Protein AF-A0A7R8H944-F1 (afdb_monomer_lite)

Structure (mmCIF, N/CA/C/O backbone):
data_AF-A0A7R8H944-F1
#
_entry.id   AF-A0A7R8H944-F1
#
loop_
_atom_site.group_PDB
_atom_site.id
_atom_site.type_symbol
_atom_site.label_atom_id
_atom_site.label_alt_id
_atom_site.label_comp_id
_atom_site.label_asym_id
_atom_site.label_entity_id
_atom_site.label_seq_id
_atom_site.pdbx_PDB_ins_code
_atom_site.Cartn_x
_atom_site.Cartn_y
_atom_site.Cartn_z
_atom_site.occupancy
_atom_site.B_iso_or_equiv
_atom_site.auth_seq_id
_atom_site.auth_comp_id
_atom_site.auth_asym_id
_atom_site.auth_atom_id
_atom_site.pdbx_PDB_model_num
ATOM 1 N N . MET A 1 1 ? -19.594 -5.480 8.437 1.00 66.50 1 MET A N 1
ATOM 2 C CA . MET A 1 1 ? -18.249 -6.088 8.496 1.00 66.50 1 MET A CA 1
ATOM 3 C C . MET A 1 1 ? -17.520 -5.652 7.242 1.00 66.50 1 MET A C 1
ATOM 5 O O . MET A 1 1 ? -18.106 -5.776 6.174 1.00 66.50 1 MET A O 1
ATOM 9 N N . ASN A 1 2 ? -16.332 -5.065 7.369 1.00 81.94 2 ASN A N 1
ATOM 10 C CA . ASN A 1 2 ? -15.583 -4.518 6.236 1.00 81.94 2 ASN A CA 1
ATOM 11 C C . ASN A 1 2 ? -14.447 -5.473 5.892 1.00 81.94 2 ASN A C 1
ATOM 13 O O . ASN A 1 2 ? -13.651 -5.810 6.763 1.00 81.94 2 ASN A O 1
ATOM 17 N N . ALA A 1 3 ? -14.412 -5.949 4.652 1.00 86.19 3 ALA A N 1
ATOM 18 C CA . ALA A 1 3 ? -13.329 -6.798 4.185 1.00 86.19 3 ALA A CA 1
ATOM 19 C C . ALA A 1 3 ? -12.042 -5.984 4.002 1.00 86.19 3 ALA A C 1
ATOM 21 O O . ALA A 1 3 ? -12.110 -4.808 3.640 1.00 86.19 3 ALA A O 1
ATOM 22 N N . PHE A 1 4 ? -10.895 -6.622 4.218 1.00 91.00 4 PHE A N 1
ATOM 23 C CA . PHE A 1 4 ? -9.592 -6.066 3.871 1.00 91.00 4 PHE A CA 1
ATOM 24 C C . PHE A 1 4 ? -8.794 -7.046 3.008 1.00 91.00 4 PHE A C 1
ATOM 26 O O . PHE A 1 4 ? -8.943 -8.270 3.122 1.00 91.00 4 PHE A O 1
ATOM 33 N N . TYR A 1 5 ? -7.977 -6.494 2.115 1.00 92.69 5 TYR A N 1
ATOM 34 C CA . TYR A 1 5 ? -7.248 -7.248 1.099 1.00 92.69 5 TYR A CA 1
ATOM 35 C C . TYR A 1 5 ? -5.783 -6.822 1.062 1.00 92.69 5 TYR A C 1
ATOM 37 O O . TYR A 1 5 ? -5.480 -5.646 1.243 1.00 92.69 5 TYR A O 1
ATOM 45 N N . ILE A 1 6 ? -4.878 -7.758 0.779 1.00 93.19 6 ILE A N 1
ATOM 46 C CA . ILE A 1 6 ? -3.537 -7.401 0.299 1.00 93.19 6 ILE A CA 1
ATOM 47 C C . ILE A 1 6 ? -3.634 -7.182 -1.200 1.00 93.19 6 ILE A C 1
ATOM 49 O O . ILE A 1 6 ? -4.138 -8.046 -1.918 1.00 93.19 6 ILE A O 1
ATOM 53 N N . ILE A 1 7 ? -3.108 -6.063 -1.673 1.00 91.62 7 ILE A N 1
ATOM 54 C CA . ILE A 1 7 ? -2.902 -5.784 -3.088 1.00 91.62 7 ILE A CA 1
ATOM 55 C C . ILE A 1 7 ? -1.437 -6.022 -3.399 1.00 91.62 7 ILE A C 1
ATOM 57 O O . ILE A 1 7 ? -0.576 -5.483 -2.716 1.00 91.62 7 ILE A O 1
ATOM 61 N N . LEU A 1 8 ? -1.153 -6.854 -4.398 1.00 90.56 8 LEU A N 1
ATOM 62 C CA . LEU A 1 8 ? 0.201 -7.133 -4.859 1.00 90.56 8 LEU A CA 1
ATOM 63 C C . LEU A 1 8 ? 0.410 -6.516 -6.240 1.00 90.56 8 LEU A C 1
ATOM 65 O O . LEU A 1 8 ? -0.282 -6.856 -7.207 1.00 90.56 8 LEU A O 1
ATOM 69 N N . SER A 1 9 ? 1.420 -5.659 -6.328 1.00 87.62 9 SER A N 1
ATOM 70 C CA . SER A 1 9 ? 1.908 -5.055 -7.564 1.00 87.62 9 SER A CA 1
ATOM 71 C C . SER A 1 9 ? 3.325 -5.545 -7.839 1.00 87.62 9 SER A C 1
ATOM 73 O O . SER A 1 9 ? 4.151 -5.612 -6.936 1.00 87.62 9 SER A O 1
ATOM 75 N N . LEU A 1 10 ? 3.608 -5.920 -9.083 1.00 87.81 10 LEU A N 1
ATOM 76 C CA . LEU A 1 10 ? 4.901 -6.437 -9.514 1.00 87.81 10 LEU A CA 1
ATOM 77 C C . LEU A 1 10 ? 5.601 -5.388 -10.376 1.00 87.81 10 LEU A C 1
ATOM 79 O O . LEU A 1 10 ? 5.054 -4.967 -11.398 1.00 87.81 10 LEU A O 1
ATOM 83 N N . SER A 1 11 ? 6.813 -5.001 -9.992 1.00 84.31 11 SER A N 1
ATOM 84 C CA . SER A 1 11 ? 7.750 -4.310 -10.872 1.00 84.31 11 SER A CA 1
ATOM 85 C C . SER A 1 11 ? 8.839 -5.261 -11.344 1.00 84.31 11 SER A C 1
ATOM 87 O O . SER A 1 11 ? 9.126 -6.287 -10.726 1.00 84.31 11 SER A O 1
ATOM 89 N N . CYS A 1 12 ? 9.418 -4.936 -12.491 1.00 75.88 12 CYS A N 1
ATOM 90 C CA . CYS A 1 12 ? 10.507 -5.683 -13.089 1.00 75.88 12 CYS A CA 1
ATOM 91 C C . CYS A 1 12 ? 11.777 -4.839 -13.029 1.00 75.88 12 CYS A C 1
ATOM 93 O O . CYS A 1 12 ? 11.859 -3.833 -13.733 1.00 75.88 12 CYS A O 1
ATOM 95 N N . ILE A 1 13 ? 12.764 -5.247 -12.228 1.00 70.44 13 ILE A N 1
ATOM 96 C CA . ILE A 1 13 ? 14.101 -4.654 -12.294 1.00 70.44 13 ILE A CA 1
ATOM 97 C C . ILE A 1 13 ? 14.912 -5.453 -13.310 1.00 70.44 13 ILE A C 1
ATOM 99 O O . ILE A 1 13 ? 15.161 -6.651 -13.133 1.00 70.44 13 ILE A O 1
ATOM 103 N N . TYR A 1 14 ? 15.345 -4.793 -14.379 1.00 64.50 14 TYR A N 1
ATOM 104 C CA . TYR A 1 14 ? 16.259 -5.392 -15.345 1.00 64.50 14 TYR A CA 1
ATOM 105 C C . TYR A 1 14 ? 17.683 -5.350 -14.789 1.00 64.50 14 TYR A C 1
ATOM 107 O O . TYR A 1 14 ? 18.335 -4.312 -14.804 1.00 64.50 14 TYR A O 1
ATOM 115 N N . LEU A 1 15 ? 18.178 -6.493 -14.308 1.00 60.00 15 LEU A N 1
ATOM 116 C CA . LEU A 1 15 ? 19.579 -6.635 -13.888 1.00 60.00 15 LEU A CA 1
ATOM 117 C C . LEU A 1 15 ? 20.515 -6.845 -15.096 1.00 60.00 15 LEU A C 1
ATOM 119 O O . LEU A 1 15 ? 21.712 -6.586 -15.019 1.00 60.00 15 LEU A O 1
ATOM 123 N N . SER A 1 16 ? 19.974 -7.329 -16.220 1.00 65.81 16 SER A N 1
ATOM 124 C CA . SER A 1 16 ? 20.657 -7.509 -17.508 1.00 65.81 16 SER A CA 1
ATOM 125 C C . SER A 1 16 ? 19.629 -7.521 -18.652 1.00 65.81 16 SER A C 1
ATOM 127 O O . SER A 1 16 ? 18.429 -7.623 -18.400 1.00 65.81 16 SER A O 1
ATOM 129 N N . PHE A 1 17 ? 20.085 -7.483 -19.912 1.00 61.44 17 PHE A N 1
ATOM 130 C CA . PHE A 1 17 ? 19.247 -7.415 -21.125 1.00 61.44 17 PHE A CA 1
ATOM 131 C C . PHE A 1 17 ? 18.209 -8.551 -21.254 1.00 61.44 17 PHE A C 1
ATOM 133 O O . PHE A 1 17 ? 17.270 -8.430 -22.036 1.00 61.44 17 PHE A O 1
ATOM 140 N N . SER A 1 18 ? 18.368 -9.653 -20.510 1.00 65.06 18 SER A N 1
ATOM 141 C CA . SER A 1 18 ? 17.510 -10.846 -20.590 1.00 65.06 18 SER A CA 1
ATOM 142 C C . SER A 1 18 ? 16.964 -11.365 -19.255 1.00 65.06 18 SER A C 1
ATOM 144 O O . SER A 1 18 ? 16.210 -12.335 -19.261 1.00 65.06 18 SER A O 1
ATOM 146 N N . HIS A 1 19 ? 17.300 -10.744 -18.117 1.00 61.69 19 HIS A N 1
ATOM 147 C CA . HIS A 1 19 ? 16.873 -11.226 -16.798 1.00 61.69 19 HIS A CA 1
ATOM 148 C C . HIS A 1 19 ? 16.203 -10.110 -16.002 1.00 61.69 19 HIS A C 1
ATOM 150 O O . HIS A 1 19 ? 16.835 -9.136 -15.591 1.00 61.69 19 HIS A O 1
ATOM 156 N N . CYS A 1 20 ? 14.906 -10.297 -15.787 1.00 68.75 20 CYS A N 1
ATOM 157 C CA . CYS A 1 20 ? 14.085 -9.481 -14.916 1.00 68.75 20 CYS A CA 1
ATOM 158 C C . CYS A 1 20 ? 14.022 -10.122 -13.529 1.00 68.75 20 CYS A C 1
ATOM 160 O O . CYS A 1 20 ? 13.575 -11.265 -13.408 1.00 68.75 20 CYS A O 1
ATOM 162 N N . LEU A 1 21 ? 14.421 -9.389 -12.490 1.00 78.31 21 LEU A N 1
ATOM 163 C CA . LEU A 1 21 ? 14.093 -9.750 -11.117 1.00 78.31 21 LEU A CA 1
ATOM 164 C C . LEU A 1 21 ? 12.810 -9.014 -10.728 1.00 78.31 21 LEU A C 1
ATOM 166 O O . LEU A 1 21 ? 12.761 -7.784 -10.710 1.00 78.31 21 LEU A O 1
ATOM 170 N N . GLY A 1 22 ? 11.755 -9.782 -10.468 1.00 79.06 22 GLY A N 1
ATOM 171 C 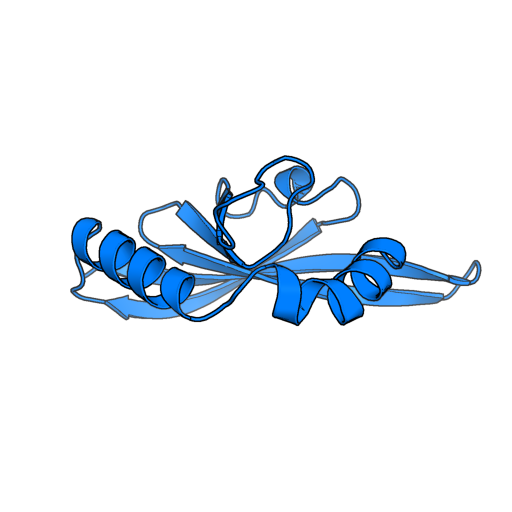CA . GLY A 1 22 ? 10.470 -9.238 -10.053 1.00 79.06 22 GLY A CA 1
ATOM 172 C C . GLY A 1 22 ? 10.507 -8.766 -8.602 1.00 79.06 22 GLY A C 1
ATOM 173 O O . GLY A 1 22 ? 10.879 -9.546 -7.725 1.00 79.06 22 GLY A O 1
ATOM 174 N N . VAL A 1 23 ? 10.081 -7.532 -8.344 1.00 82.75 23 VAL A N 1
ATOM 175 C CA . VAL A 1 23 ? 9.887 -7.005 -6.990 1.00 82.75 23 VAL A CA 1
ATOM 176 C C . VAL A 1 23 ? 8.412 -6.771 -6.729 1.00 82.75 23 VAL A C 1
ATOM 178 O O . VAL A 1 23 ? 7.706 -6.156 -7.525 1.00 82.75 23 VAL A O 1
ATOM 181 N N . TYR A 1 24 ? 7.955 -7.269 -5.587 1.00 87.00 24 TYR A N 1
ATOM 182 C CA . TYR A 1 24 ? 6.592 -7.075 -5.132 1.00 87.00 24 TYR A CA 1
ATOM 183 C C . TYR A 1 24 ? 6.494 -5.837 -4.251 1.00 87.00 24 TYR A C 1
ATOM 185 O O . TYR A 1 24 ? 7.172 -5.735 -3.233 1.00 87.00 24 TYR A O 1
ATOM 193 N N . HIS A 1 25 ? 5.604 -4.933 -4.634 1.00 87.62 25 HIS A N 1
ATOM 194 C CA . HIS A 1 25 ? 5.016 -3.952 -3.742 1.00 87.62 25 HIS A CA 1
ATOM 195 C C . HIS A 1 25 ? 3.696 -4.509 -3.207 1.00 87.62 25 HIS A C 1
ATOM 197 O O . HIS A 1 25 ? 2.937 -5.132 -3.956 1.00 87.62 25 HIS A O 1
ATOM 203 N N . SER A 1 26 ? 3.421 -4.281 -1.925 1.00 90.75 26 SER A N 1
ATOM 204 C CA . SER A 1 26 ? 2.165 -4.686 -1.302 1.00 90.75 26 SER A CA 1
ATOM 205 C C . SER A 1 26 ? 1.476 -3.520 -0.605 1.00 90.75 26 SER A C 1
ATOM 207 O O . SER A 1 26 ? 2.109 -2.855 0.215 1.00 90.75 26 SER A O 1
ATOM 209 N N . GLY A 1 27 ? 0.182 -3.348 -0.864 1.00 91.50 27 GLY A N 1
ATOM 210 C CA . GLY A 1 27 ? -0.696 -2.408 -0.167 1.00 91.50 27 GLY A CA 1
ATOM 211 C C . GLY A 1 27 ? -1.823 -3.120 0.585 1.00 91.50 27 GLY A C 1
ATOM 212 O O . GLY A 1 27 ? -2.161 -4.269 0.288 1.00 91.50 27 GLY A O 1
ATOM 213 N N . LEU A 1 28 ? -2.411 -2.447 1.574 1.00 92.88 28 LEU A N 1
ATOM 214 C CA . LEU A 1 28 ? -3.593 -2.905 2.304 1.00 92.88 28 LEU A CA 1
ATOM 215 C C . LEU A 1 28 ? -4.831 -2.159 1.799 1.00 92.88 28 LEU A C 1
ATOM 217 O O . LEU A 1 28 ? -4.989 -0.971 2.069 1.00 92.88 28 LEU A O 1
ATOM 221 N N . GLU A 1 29 ? -5.734 -2.855 1.114 1.00 93.75 29 GLU A N 1
ATOM 222 C CA . GLU A 1 29 ? -7.029 -2.306 0.716 1.00 93.75 29 GLU A CA 1
ATOM 223 C C . GLU A 1 29 ? -8.040 -2.450 1.855 1.00 93.75 29 GLU A C 1
ATOM 225 O O . GLU A 1 29 ? -8.363 -3.562 2.282 1.00 93.75 29 GLU A O 1
ATOM 230 N N . ILE A 1 30 ? -8.585 -1.326 2.315 1.00 92.50 30 ILE A N 1
ATOM 231 C CA . ILE A 1 30 ? -9.731 -1.274 3.222 1.00 92.50 30 ILE A CA 1
ATOM 232 C C . ILE A 1 30 ? -10.577 -0.041 2.897 1.00 92.50 30 ILE A C 1
ATOM 234 O O . ILE A 1 30 ? -10.054 1.022 2.575 1.00 92.50 30 ILE A O 1
ATOM 238 N N . TYR A 1 31 ? -11.905 -0.169 2.949 1.00 90.69 31 TYR A N 1
ATOM 239 C CA . TYR A 1 31 ? -12.831 0.919 2.591 1.00 90.69 31 TYR A CA 1
ATOM 240 C C . TYR A 1 31 ? -12.628 1.507 1.181 1.00 90.69 31 TYR A C 1
ATOM 242 O O . TYR A 1 31 ? -12.903 2.685 0.957 1.00 90.69 31 TYR A O 1
ATOM 250 N N . GLY A 1 32 ? -12.163 0.694 0.226 1.00 89.38 32 GLY A N 1
ATOM 251 C CA . GLY A 1 32 ? -11.914 1.143 -1.148 1.00 89.38 32 GLY A CA 1
ATOM 252 C C . GLY A 1 32 ? -10.716 2.088 -1.285 1.00 89.38 32 GLY A C 1
ATOM 253 O O . GLY A 1 32 ? -10.634 2.813 -2.271 1.00 89.38 32 GLY A O 1
ATOM 254 N N . ARG A 1 33 ? -9.806 2.098 -0.304 1.00 89.94 33 ARG A N 1
ATOM 255 C CA . ARG A 1 33 ? -8.497 2.755 -0.385 1.00 89.94 33 ARG A CA 1
ATOM 256 C C . ARG A 1 33 ? -7.403 1.745 -0.123 1.00 89.94 33 ARG A C 1
ATOM 258 O O . ARG A 1 33 ? -7.524 0.941 0.800 1.00 89.94 33 ARG A O 1
ATOM 265 N N . GLU A 1 34 ? -6.353 1.807 -0.924 1.00 91.50 34 GLU A N 1
ATOM 266 C CA . GLU A 1 34 ? -5.146 1.018 -0.730 1.00 91.50 34 GLU A CA 1
ATOM 267 C C . GLU A 1 34 ? -4.118 1.867 0.009 1.00 91.50 34 GLU A C 1
ATOM 269 O O . GLU A 1 34 ? -3.717 2.923 -0.472 1.00 91.50 34 GLU A O 1
ATOM 274 N N . TYR A 1 35 ? -3.723 1.412 1.195 1.00 89.06 35 TYR A N 1
ATOM 275 C CA . TYR A 1 35 ? -2.712 2.052 2.024 1.00 89.06 35 TYR A CA 1
ATOM 276 C C . TYR A 1 35 ? -1.384 1.330 1.858 1.00 89.06 35 TYR A C 1
ATOM 278 O O . TYR A 1 35 ? -1.302 0.115 2.053 1.00 89.06 35 TYR A O 1
ATOM 286 N N . ALA A 1 36 ? -0.336 2.085 1.566 1.00 86.38 36 ALA A N 1
ATOM 287 C CA . ALA A 1 36 ? 1.013 1.566 1.448 1.00 86.38 36 ALA A CA 1
ATOM 288 C C . ALA A 1 36 ? 1.981 2.385 2.302 1.00 86.38 36 ALA A C 1
ATOM 290 O O . ALA A 1 36 ? 1.752 3.559 2.597 1.00 86.38 36 ALA A O 1
ATOM 291 N N . TYR A 1 37 ? 3.059 1.733 2.723 1.00 80.69 37 TYR A N 1
ATOM 292 C CA . TYR A 1 37 ? 4.171 2.365 3.418 1.00 80.69 37 TYR A CA 1
ATOM 293 C C . TYR A 1 37 ? 5.330 2.533 2.437 1.00 80.69 37 TYR A C 1
ATOM 295 O O . TYR A 1 37 ? 5.707 1.570 1.766 1.00 80.69 37 TYR A O 1
ATOM 303 N N . GLY A 1 38 ? 5.899 3.732 2.346 1.00 71.69 38 GLY A N 1
ATOM 304 C CA . GLY A 1 38 ? 7.032 3.997 1.464 1.00 71.69 38 GLY A CA 1
ATOM 305 C C . GLY A 1 38 ? 7.287 5.482 1.228 1.00 71.69 38 GLY A C 1
ATOM 306 O O . GLY A 1 38 ? 6.455 6.334 1.533 1.00 71.69 38 GLY A O 1
ATOM 307 N N . GLY A 1 39 ? 8.456 5.793 0.669 1.00 60.34 39 GLY A N 1
ATOM 308 C CA . GLY A 1 39 ? 8.819 7.154 0.287 1.00 60.34 39 GLY A CA 1
ATOM 309 C C . GLY A 1 39 ? 8.322 7.503 -1.114 1.00 60.34 39 GLY A C 1
ATOM 310 O O . GLY A 1 39 ? 8.857 7.001 -2.097 1.00 60.34 39 GLY A O 1
ATOM 311 N N . HIS A 1 40 ? 7.347 8.406 -1.218 1.00 54.59 40 HIS A N 1
ATOM 312 C CA . HIS A 1 40 ? 7.077 9.122 -2.466 1.00 54.59 40 HIS A CA 1
ATOM 313 C C . HIS A 1 40 ? 7.900 10.417 -2.476 1.00 54.59 40 HIS A C 1
ATOM 315 O O . HIS A 1 40 ? 8.029 11.075 -1.442 1.00 54.59 40 HIS A O 1
ATOM 321 N N . THR A 1 41 ? 8.408 10.834 -3.638 1.00 51.84 41 THR A N 1
ATOM 322 C CA . THR A 1 41 ? 9.307 11.999 -3.826 1.00 51.84 41 THR A CA 1
ATOM 323 C C . THR A 1 41 ? 8.763 13.351 -3.325 1.00 51.84 41 THR A C 1
ATOM 325 O O . THR A 1 41 ? 9.484 14.345 -3.358 1.00 51.84 41 THR A O 1
ATOM 328 N N . PHE A 1 42 ? 7.520 13.411 -2.829 1.00 44.19 42 PHE A N 1
ATOM 329 C CA . PHE A 1 42 ? 6.815 14.646 -2.474 1.00 44.19 42 PHE A CA 1
ATOM 330 C C . PHE A 1 42 ? 6.262 14.732 -1.043 1.00 44.19 42 PHE A C 1
ATOM 332 O O . PHE A 1 42 ? 5.690 15.766 -0.706 1.00 44.19 42 PHE A O 1
ATOM 339 N N . SER A 1 43 ? 6.434 13.731 -0.171 1.00 43.81 43 SER A N 1
ATOM 340 C CA . SER A 1 43 ? 5.871 13.807 1.190 1.00 43.81 43 SER A CA 1
ATOM 341 C C . SER A 1 43 ? 6.956 13.748 2.261 1.00 43.81 43 SER A C 1
ATOM 343 O O . SER A 1 43 ? 7.355 12.688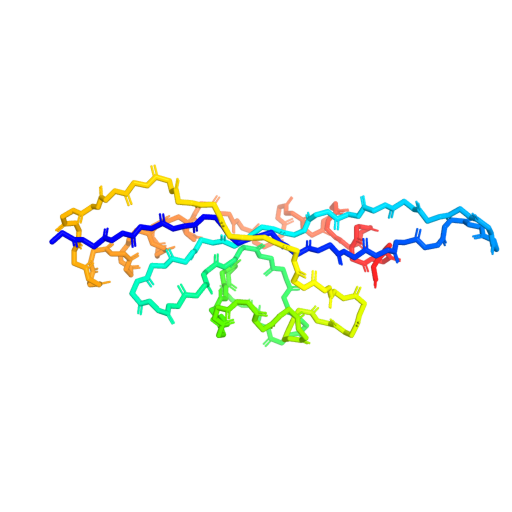 2.721 1.00 43.81 43 SER A O 1
ATOM 345 N N . LEU A 1 44 ? 7.424 14.926 2.675 1.00 44.56 44 LEU A N 1
ATOM 346 C CA . LEU A 1 44 ? 8.472 15.127 3.685 1.00 44.56 44 LEU A CA 1
ATOM 347 C C . LEU A 1 44 ? 8.072 14.704 5.117 1.00 44.56 44 LEU A C 1
ATOM 349 O O . LEU A 1 44 ? 8.883 14.848 6.030 1.00 44.56 44 LEU A O 1
ATOM 353 N N . PHE A 1 45 ? 6.837 14.232 5.346 1.00 46.03 45 PHE A N 1
ATOM 354 C CA . PHE A 1 45 ? 6.299 14.097 6.706 1.00 46.03 45 PHE A CA 1
ATOM 355 C C . PHE A 1 45 ? 5.460 12.843 6.991 1.00 46.03 45 PHE A C 1
ATOM 357 O O . PHE A 1 45 ? 5.463 12.407 8.140 1.00 46.03 45 PHE A O 1
ATOM 364 N N . TRP A 1 46 ? 4.799 12.212 6.014 1.00 53.41 46 TRP A N 1
ATOM 365 C CA . TRP A 1 46 ? 3.920 11.059 6.276 1.00 53.41 46 TRP A CA 1
ATOM 366 C C . TRP A 1 46 ? 4.445 9.794 5.589 1.00 53.41 46 TRP A C 1
ATOM 368 O O . TRP A 1 46 ? 4.506 9.741 4.367 1.00 53.41 46 TRP A O 1
ATOM 378 N N . ASN A 1 47 ? 4.856 8.794 6.379 1.00 63.22 47 ASN A N 1
ATOM 379 C CA . ASN A 1 47 ? 5.466 7.553 5.876 1.00 63.22 47 ASN A CA 1
ATOM 380 C C . ASN A 1 47 ? 4.471 6.599 5.174 1.00 63.22 47 ASN A C 1
ATOM 382 O O . ASN A 1 47 ? 4.864 5.560 4.644 1.00 63.22 47 ASN A O 1
ATOM 386 N N . PHE A 1 48 ? 3.179 6.916 5.225 1.00 73.94 48 PHE A N 1
ATOM 387 C CA . PHE A 1 48 ? 2.134 6.180 4.524 1.00 73.94 48 PHE A CA 1
ATOM 388 C C . PHE A 1 48 ? 1.615 7.025 3.365 1.00 73.94 48 PHE A C 1
ATOM 390 O O . PHE A 1 48 ? 1.723 8.246 3.371 1.00 73.94 48 PHE A O 1
ATOM 397 N N . PHE A 1 49 ? 1.007 6.399 2.378 1.00 78.38 49 PHE A N 1
ATOM 398 C CA . PHE A 1 49 ? 0.235 7.093 1.358 1.00 78.38 49 PHE A CA 1
ATOM 399 C C . PHE A 1 49 ? -0.953 6.216 0.965 1.00 78.38 49 PHE A C 1
ATOM 401 O O . PHE A 1 49 ? -0.927 5.000 1.182 1.00 78.38 49 PHE A O 1
ATOM 408 N N . ASP A 1 50 ? -2.013 6.838 0.452 1.00 86.00 50 ASP A N 1
ATOM 409 C CA . ASP A 1 50 ? -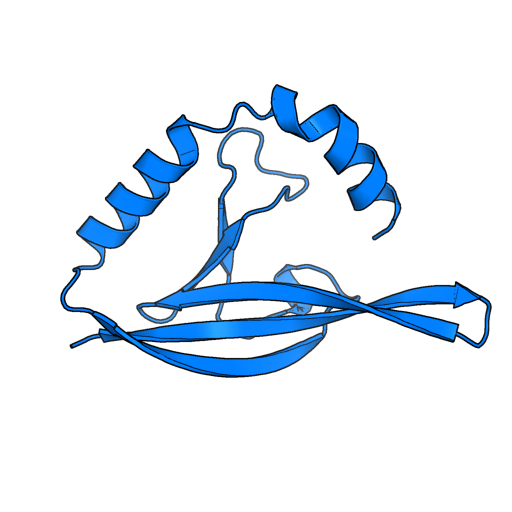3.156 6.129 -0.112 1.00 86.00 50 ASP A CA 1
ATOM 410 C C . ASP A 1 50 ? -3.245 6.345 -1.620 1.00 86.00 50 ASP A C 1
ATOM 412 O O . ASP A 1 50 ? -3.040 7.454 -2.110 1.00 86.00 50 ASP A O 1
ATOM 416 N N . ILE A 1 51 ? -3.555 5.267 -2.335 1.00 87.38 51 ILE A N 1
ATOM 417 C CA . ILE A 1 51 ? -3.816 5.262 -3.777 1.00 87.38 51 ILE A CA 1
ATOM 418 C C . ILE A 1 51 ? -5.170 4.616 -4.057 1.00 87.38 51 ILE A C 1
ATOM 420 O O . ILE A 1 51 ? -5.780 3.971 -3.188 1.00 87.38 51 ILE A O 1
ATOM 424 N N . GLN A 1 52 ? -5.655 4.778 -5.288 1.00 91.50 52 GLN A N 1
ATOM 425 C CA . GLN A 1 52 ? -6.779 3.972 -5.746 1.00 91.50 52 GLN A CA 1
ATOM 426 C C . GLN A 1 52 ? -6.381 2.487 -5.778 1.00 91.50 52 GLN A C 1
ATOM 428 O O . GLN A 1 52 ? -5.315 2.150 -6.300 1.00 91.50 52 GLN A O 1
ATOM 433 N N . PRO A 1 53 ? -7.215 1.576 -5.239 1.00 92.06 53 PRO A N 1
ATOM 434 C CA . PRO A 1 53 ? -6.876 0.163 -5.221 1.00 92.06 53 PRO A CA 1
ATOM 435 C C . PRO A 1 53 ? -6.591 -0.363 -6.621 1.00 92.06 53 PRO A C 1
ATOM 437 O O . PRO A 1 53 ? -7.389 -0.154 -7.536 1.00 92.06 53 PRO A O 1
ATOM 440 N N . ARG A 1 54 ? -5.494 -1.117 -6.768 1.00 91.69 54 ARG A N 1
ATOM 441 C CA . ARG A 1 54 ? -5.070 -1.743 -8.040 1.00 91.69 54 ARG A CA 1
ATOM 442 C C . ARG A 1 54 ? -4.582 -0.754 -9.107 1.00 91.69 54 ARG A C 1
ATOM 444 O O . ARG A 1 54 ? -4.193 -1.196 -10.190 1.00 91.69 54 ARG A O 1
ATOM 451 N N . GLU A 1 55 ? -4.508 0.543 -8.809 1.00 90.75 55 GLU A N 1
ATOM 452 C CA . GLU A 1 55 ? -3.916 1.557 -9.690 1.00 90.75 55 GLU A CA 1
ATOM 453 C C . GLU A 1 55 ? -2.398 1.633 -9.492 1.00 90.75 55 GLU A C 1
ATOM 455 O O . GLU A 1 55 ? -1.825 2.642 -9.092 1.00 90.75 55 GLU A O 1
ATOM 460 N N . ALA A 1 56 ? -1.711 0.536 -9.828 1.00 86.44 56 ALA A N 1
ATOM 461 C CA . ALA A 1 56 ? -0.263 0.397 -9.657 1.00 86.44 56 ALA A CA 1
ATOM 462 C C . ALA A 1 56 ? 0.561 1.486 -10.377 1.00 86.44 56 ALA A C 1
ATOM 464 O O . ALA A 1 56 ? 1.710 1.717 -10.022 1.00 86.44 56 ALA A O 1
ATOM 465 N N . ARG A 1 57 ? -0.021 2.181 -11.363 1.00 84.94 57 ARG A N 1
ATOM 466 C CA . ARG A 1 57 ? 0.622 3.302 -12.067 1.00 84.94 57 ARG A CA 1
ATOM 467 C C . ARG A 1 57 ? 0.894 4.495 -11.154 1.00 84.94 57 ARG A C 1
ATOM 469 O O . ARG A 1 57 ? 1.838 5.230 -11.420 1.00 84.94 57 ARG A O 1
ATOM 476 N N . GLU A 1 58 ? 0.112 4.667 -10.087 1.00 85.00 58 GLU A N 1
ATOM 477 C CA . GLU A 1 58 ? 0.354 5.701 -9.072 1.00 85.00 58 GLU A CA 1
ATOM 478 C C . GLU A 1 58 ? 1.641 5.431 -8.268 1.00 85.00 58 GLU A C 1
ATOM 480 O O . GLU A 1 58 ? 2.214 6.357 -7.704 1.00 85.00 58 GLU A O 1
ATOM 485 N N . LEU A 1 59 ? 2.145 4.188 -8.272 1.00 80.06 59 LEU A N 1
ATOM 486 C CA . LEU A 1 59 ? 3.444 3.812 -7.692 1.00 80.06 59 LEU A CA 1
ATOM 487 C C . LEU A 1 59 ? 4.620 4.040 -8.660 1.00 80.06 59 LEU A C 1
ATOM 489 O O . LEU A 1 59 ? 5.774 4.052 -8.237 1.00 80.06 59 LEU A O 1
ATOM 493 N N . GLY A 1 60 ? 4.339 4.173 -9.960 1.00 81.31 60 GLY A N 1
ATOM 494 C CA . GLY A 1 60 ? 5.323 4.297 -11.037 1.00 81.31 60 GLY A CA 1
ATOM 495 C C . GLY A 1 60 ? 4.973 3.444 -12.260 1.00 81.31 60 GLY A C 1
ATOM 496 O O . GLY A 1 60 ? 4.313 2.410 -12.158 1.00 81.31 60 GLY A O 1
ATOM 497 N N . GLU A 1 61 ? 5.442 3.850 -13.442 1.00 83.25 61 GLU A N 1
ATOM 498 C CA . GLU A 1 61 ? 5.133 3.172 -14.715 1.00 83.25 61 GLU A CA 1
ATOM 499 C C . GLU A 1 61 ? 5.655 1.726 -14.782 1.00 83.25 61 GLU A C 1
ATOM 501 O O . GLU A 1 61 ? 5.117 0.886 -15.508 1.00 83.25 61 GLU A O 1
ATOM 506 N N . GLN A 1 62 ? 6.694 1.423 -14.003 1.00 81.44 62 GLN A N 1
ATOM 507 C CA . GLN A 1 62 ? 7.295 0.099 -13.886 1.00 81.44 62 GLN A CA 1
ATOM 508 C C . GLN A 1 62 ? 6.434 -0.903 -13.106 1.00 81.44 62 GLN A C 1
ATOM 510 O O . GLN A 1 62 ? 6.689 -2.108 -13.195 1.00 81.44 62 GLN A O 1
ATOM 515 N N . PHE A 1 63 ? 5.431 -0.444 -12.353 1.00 86.56 63 PHE A N 1
ATOM 516 C CA . PHE A 1 63 ? 4.568 -1.308 -11.557 1.00 86.56 63 PHE A CA 1
ATOM 517 C C . PHE A 1 63 ? 3.331 -1.750 -12.333 1.00 86.56 63 PHE A C 1
ATOM 519 O O . PHE A 1 63 ? 2.677 -0.985 -13.044 1.00 86.56 63 PHE A O 1
ATOM 526 N N . LYS A 1 64 ? 2.974 -3.023 -12.162 1.00 89.56 64 LYS A N 1
ATOM 527 C CA . LYS A 1 64 ? 1.745 -3.603 -12.702 1.00 89.56 64 LYS A CA 1
ATOM 528 C C . LYS A 1 64 ? 0.999 -4.325 -11.598 1.00 89.56 64 LYS A C 1
ATOM 530 O O . LYS A 1 64 ? 1.589 -5.132 -10.881 1.00 89.56 64 LYS A O 1
ATOM 535 N N . PHE A 1 65 ? -0.302 -4.071 -11.499 1.00 92.81 65 PHE A N 1
ATOM 536 C CA . PHE A 1 65 ? -1.168 -4.857 -10.633 1.00 92.81 65 PHE A CA 1
ATOM 537 C C . PHE A 1 65 ? -1.074 -6.335 -11.021 1.00 92.81 65 PHE A C 1
ATOM 539 O O . PHE A 1 65 ? -1.135 -6.677 -12.206 1.00 92.81 65 PHE A O 1
ATOM 546 N N . LYS A 1 66 ? -0.931 -7.200 -10.018 1.00 92.56 66 LYS A N 1
ATOM 547 C CA . LYS A 1 66 ? -0.881 -8.645 -10.216 1.00 92.56 66 LYS A CA 1
ATOM 548 C C . LYS A 1 66 ? -2.100 -9.333 -9.622 1.00 92.56 66 LYS A C 1
ATOM 550 O O . LYS A 1 66 ? -2.776 -10.073 -10.329 1.00 92.56 66 LYS A O 1
ATOM 555 N N . GLU A 1 67 ? -2.357 -9.136 -8.333 1.00 94.50 67 GLU A N 1
ATOM 556 C CA . GLU A 1 67 ? -3.420 -9.856 -7.630 1.00 94.50 67 GLU A CA 1
ATOM 557 C C . GLU A 1 67 ? -3.895 -9.130 -6.367 1.00 94.50 67 GLU A C 1
ATOM 559 O O . GLU A 1 67 ? -3.177 -8.320 -5.783 1.00 94.50 67 GLU A O 1
ATOM 564 N N . SER A 1 68 ? -5.120 -9.451 -5.946 1.00 95.25 68 SER A N 1
ATOM 565 C CA . SER A 1 68 ? -5.705 -9.009 -4.679 1.00 95.25 68 SER A CA 1
ATOM 566 C C . SER A 1 68 ? -6.102 -10.234 -3.868 1.00 95.25 68 SER A C 1
ATOM 568 O O . SER A 1 68 ? -6.876 -11.067 -4.341 1.00 95.25 68 SER A O 1
ATOM 570 N N . LEU A 1 69 ? -5.601 -10.331 -2.643 1.00 94.31 69 LEU A N 1
ATOM 571 C CA . LEU A 1 69 ? -5.818 -11.462 -1.750 1.00 94.31 69 LEU A CA 1
ATOM 572 C C . LEU A 1 69 ? -6.733 -11.040 -0.605 1.00 94.31 69 LEU A C 1
ATOM 574 O O . LEU A 1 69 ? -6.399 -10.133 0.154 1.00 94.31 69 LEU A O 1
ATOM 578 N N . HIS A 1 70 ? -7.885 -11.698 -0.468 1.00 93.94 70 HIS A N 1
ATOM 579 C CA . HIS A 1 70 ? -8.779 -11.469 0.665 1.00 93.94 70 HIS A CA 1
ATOM 580 C C . HIS A 1 70 ? -8.135 -11.991 1.949 1.00 93.94 70 HIS A C 1
ATOM 582 O O . HIS A 1 70 ? -7.879 -13.188 2.066 1.00 93.94 70 HIS A O 1
ATOM 588 N N . LEU A 1 71 ? -7.890 -11.097 2.906 1.00 93.50 71 LEU A N 1
ATOM 589 C CA . LEU A 1 71 ? -7.318 -11.475 4.196 1.00 93.50 71 LEU A CA 1
ATOM 590 C C . LEU A 1 71 ? -8.382 -11.781 5.247 1.00 93.50 71 LEU A C 1
ATOM 592 O O . LEU A 1 71 ? -8.167 -12.633 6.106 1.00 93.50 71 LEU A O 1
ATOM 596 N N . GLY A 1 72 ? -9.517 -11.086 5.200 1.00 93.75 72 GLY A N 1
ATOM 597 C CA . GLY A 1 72 ? -10.594 -11.285 6.158 1.00 93.75 72 GLY A CA 1
ATOM 598 C C . GLY A 1 72 ? -11.494 -10.070 6.299 1.00 93.75 72 GLY A C 1
ATOM 599 O O . GLY A 1 72 ? -11.582 -9.223 5.408 1.00 93.75 72 GLY A O 1
ATOM 600 N N . VAL A 1 73 ? -12.172 -9.995 7.443 1.00 93.19 73 VAL A N 1
ATOM 601 C CA . VAL A 1 73 ? -13.098 -8.915 7.787 1.00 93.19 73 VAL A CA 1
ATOM 602 C C . VAL A 1 73 ? -12.733 -8.276 9.119 1.00 93.19 73 VAL A C 1
ATOM 604 O O . VAL A 1 73 ? -12.222 -8.935 10.019 1.00 93.19 73 VAL A O 1
ATOM 607 N N . THR A 1 74 ? -13.038 -6.992 9.246 1.00 90.75 74 THR A N 1
ATOM 608 C CA . THR A 1 74 ? -12.886 -6.223 10.478 1.00 90.75 74 THR A CA 1
ATOM 609 C C . THR A 1 74 ? -14.170 -5.463 10.822 1.00 90.75 74 THR A C 1
ATOM 611 O O . THR A 1 74 ? -15.012 -5.159 9.964 1.00 90.75 74 THR A O 1
ATOM 614 N N . ASP A 1 75 ? -14.337 -5.196 12.110 1.00 92.50 75 ASP A N 1
ATOM 615 C CA . ASP A 1 75 ? -15.349 -4.342 12.720 1.00 92.50 75 ASP A CA 1
ATOM 616 C C . ASP A 1 75 ? -14.844 -2.916 13.004 1.00 92.50 75 ASP A C 1
ATOM 618 O O . ASP A 1 75 ? -15.656 -2.056 13.357 1.00 92.50 75 ASP A O 1
ATOM 622 N N . PHE A 1 76 ? -13.554 -2.634 12.776 1.00 91.31 76 PHE A N 1
ATOM 623 C CA . PHE A 1 76 ? -13.005 -1.279 12.832 1.00 91.31 76 PHE A CA 1
ATOM 624 C C . PHE A 1 76 ? -13.747 -0.352 11.881 1.00 91.31 76 PHE A C 1
ATOM 626 O O . PHE A 1 76 ? -14.095 -0.750 10.769 1.00 91.31 76 PHE A O 1
ATOM 633 N N . ARG A 1 77 ? -13.976 0.889 12.324 1.00 91.44 77 ARG A N 1
ATOM 634 C CA . ARG A 1 77 ? -14.514 1.980 11.505 1.00 91.44 77 ARG A CA 1
ATOM 635 C C . ARG A 1 77 ? -13.383 2.678 10.759 1.00 91.44 77 ARG A C 1
ATOM 637 O O . ARG A 1 77 ? -12.229 2.618 11.172 1.00 91.44 77 ARG A O 1
ATOM 644 N N . SER A 1 78 ? -13.713 3.443 9.721 1.00 87.69 78 SER A N 1
ATOM 645 C CA . SER A 1 78 ? -12.727 4.267 9.002 1.00 87.69 78 SER A CA 1
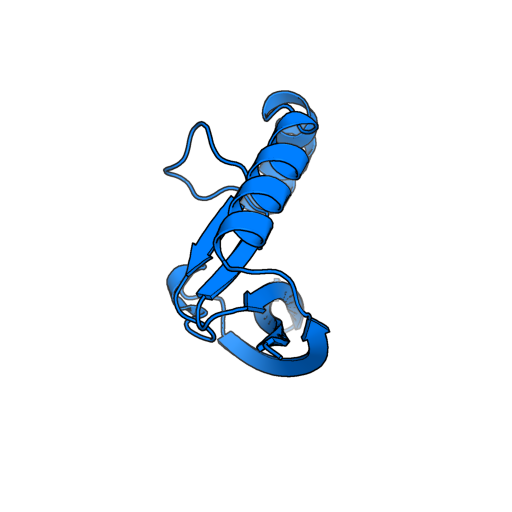ATOM 646 C C . SER A 1 78 ? -11.929 5.190 9.935 1.00 87.69 78 SER A C 1
ATOM 648 O O . SER A 1 78 ? -10.721 5.326 9.772 1.00 87.69 78 SER A O 1
ATOM 650 N N . SER A 1 79 ? -12.570 5.750 10.969 1.00 89.88 79 SER A N 1
ATOM 651 C CA . SER A 1 79 ? -11.906 6.561 11.998 1.00 89.88 79 SER A CA 1
ATOM 652 C C . SER A 1 79 ? -10.879 5.788 12.825 1.00 89.88 79 SER A C 1
ATOM 654 O O . SER A 1 79 ? -9.911 6.376 13.298 1.00 89.88 79 SER A O 1
ATOM 656 N N . ASP A 1 80 ? -11.102 4.492 13.037 1.00 92.25 80 ASP A N 1
ATOM 657 C CA . ASP A 1 80 ? -10.187 3.640 13.795 1.00 92.25 80 ASP A CA 1
ATOM 658 C C . ASP A 1 80 ? -8.964 3.307 12.939 1.00 92.25 80 ASP A C 1
ATOM 660 O O . ASP A 1 80 ? -7.842 3.389 13.427 1.00 92.25 80 ASP A O 1
ATOM 664 N N . ILE A 1 81 ? -9.165 3.064 11.637 1.00 88.75 81 ILE A N 1
ATOM 665 C CA . ILE A 1 81 ? -8.075 2.882 10.668 1.00 88.75 81 ILE A CA 1
ATOM 666 C C . ILE A 1 81 ? -7.170 4.115 10.617 1.00 88.75 81 ILE A C 1
ATOM 668 O O . ILE A 1 81 ? -5.953 3.976 10.698 1.00 88.75 81 ILE A O 1
ATOM 672 N N . SER A 1 82 ? -7.738 5.324 10.554 1.00 85.69 82 SER A N 1
ATOM 673 C CA . SER A 1 82 ? -6.944 6.561 10.567 1.00 85.69 82 SER A CA 1
ATOM 674 C C . SER A 1 82 ? -6.087 6.697 11.826 1.00 85.69 82 SER A C 1
ATOM 676 O O . SER A 1 82 ? -4.914 7.044 11.723 1.00 85.69 82 SER A O 1
ATOM 678 N N . LYS A 1 83 ? -6.639 6.371 13.003 1.00 88.69 83 LYS A N 1
ATOM 679 C CA . LYS A 1 83 ? -5.880 6.380 14.263 1.00 88.69 83 LYS A CA 1
ATOM 680 C C . LYS A 1 83 ? -4.769 5.336 14.257 1.00 88.69 83 LYS A C 1
ATOM 682 O O . LYS A 1 83 ? -3.660 5.638 14.671 1.00 88.69 83 LYS A O 1
ATOM 687 N N . ILE A 1 84 ? -5.044 4.127 13.766 1.00 87.75 84 ILE A N 1
ATOM 688 C CA . ILE A 1 84 ? -4.039 3.062 13.658 1.00 87.75 84 ILE A CA 1
ATOM 689 C C . ILE A 1 84 ? -2.885 3.507 12.747 1.00 87.75 84 ILE A C 1
ATOM 691 O O . ILE A 1 84 ? -1.728 3.360 13.128 1.00 87.75 84 ILE A O 1
ATOM 695 N N . LEU A 1 85 ? -3.179 4.098 11.583 1.00 81.81 85 LEU A N 1
ATOM 696 C CA . LEU A 1 85 ? -2.163 4.638 10.669 1.00 81.81 85 LEU A CA 1
ATOM 697 C C . LEU A 1 85 ? -1.334 5.755 11.320 1.00 81.81 85 LEU A C 1
ATOM 699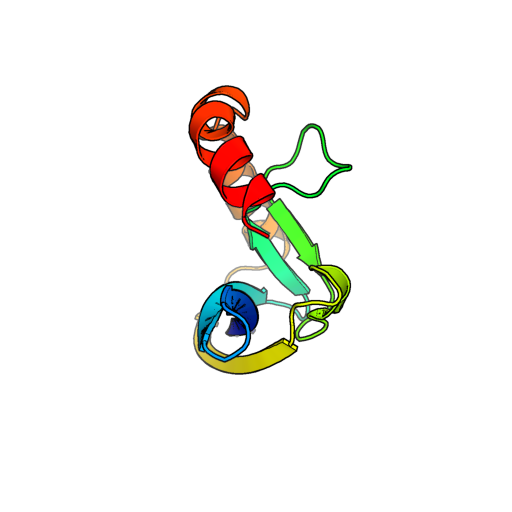 O O . LEU A 1 85 ? -0.111 5.767 11.186 1.00 81.81 85 LEU A O 1
ATOM 703 N N . GLU A 1 86 ? -1.980 6.660 12.057 1.00 80.69 86 GLU A N 1
ATOM 704 C CA . GLU A 1 86 ? -1.300 7.732 12.790 1.00 80.69 86 GLU A CA 1
ATOM 705 C C . GLU A 1 86 ? -0.367 7.182 13.877 1.00 80.69 86 GLU A C 1
ATOM 707 O O . GLU A 1 86 ? 0.788 7.598 13.967 1.00 80.69 86 GLU A O 1
ATOM 712 N N . GLU A 1 87 ? -0.829 6.214 14.670 1.00 83.44 87 GLU A N 1
ATOM 713 C CA . GLU A 1 87 ? -0.015 5.573 15.706 1.00 83.44 87 GLU A CA 1
ATOM 714 C C . GLU A 1 87 ? 1.157 4.780 15.112 1.00 83.44 87 GLU A C 1
ATOM 716 O O . GLU A 1 87 ? 2.281 4.887 15.603 1.00 83.44 87 GLU A O 1
ATOM 721 N N . MET A 1 88 ? 0.945 4.050 14.010 1.00 78.88 88 MET A N 1
ATOM 722 C CA . MET A 1 88 ? 2.033 3.353 13.309 1.00 78.88 88 MET A CA 1
ATOM 723 C C . MET A 1 88 ? 3.073 4.331 12.743 1.00 78.88 88 MET A C 1
ATOM 725 O O . MET A 1 88 ? 4.263 4.017 12.707 1.00 78.88 88 MET A O 1
ATOM 729 N N . GLY A 1 89 ? 2.652 5.534 12.340 1.00 69.50 89 GLY A N 1
ATOM 730 C CA . GLY A 1 89 ? 3.540 6.575 11.820 1.00 69.50 89 GLY A CA 1
ATOM 731 C C . GLY A 1 89 ? 4.460 7.206 12.869 1.00 69.50 89 GLY A C 1
ATOM 732 O O . GLY A 1 89 ? 5.540 7.679 12.515 1.00 69.50 89 GLY A O 1
ATOM 733 N N . LYS A 1 90 ? 4.084 7.184 14.156 1.00 70.75 90 LYS A N 1
ATOM 734 C CA . LYS A 1 90 ? 4.821 7.847 15.254 1.00 70.75 90 LYS A CA 1
ATOM 735 C C . LYS A 1 90 ? 6.147 7.170 15.620 1.00 70.75 90 LYS A C 1
ATOM 737 O O . LYS A 1 90 ? 7.006 7.811 16.220 1.00 70.75 90 LYS A O 1
ATOM 742 N N . GLY A 1 91 ? 6.330 5.897 15.267 1.00 59.94 91 GLY A N 1
ATOM 743 C CA . GLY A 1 91 ? 7.490 5.093 15.674 1.00 59.94 91 GLY A CA 1
ATOM 744 C C . GLY A 1 91 ? 8.656 5.048 14.686 1.00 59.94 91 GLY A C 1
ATOM 745 O O . GLY A 1 91 ? 9.695 4.488 15.029 1.00 59.94 91 GLY A O 1
ATOM 746 N N . ILE A 1 92 ? 8.509 5.604 13.477 1.00 57.34 92 ILE A N 1
ATOM 747 C CA . ILE A 1 92 ? 9.517 5.471 12.418 1.00 57.34 92 ILE A CA 1
ATOM 748 C C . ILE A 1 92 ? 10.037 6.855 12.002 1.00 57.34 92 ILE A C 1
ATOM 750 O O . ILE A 1 92 ? 9.432 7.519 11.155 1.00 57.34 92 ILE A O 1
ATOM 754 N N . PRO A 1 93 ? 11.157 7.320 12.589 1.00 54.69 93 PRO A N 1
ATOM 755 C CA . PRO A 1 93 ? 11.811 8.544 12.152 1.00 54.69 93 PRO A CA 1
ATOM 756 C C . PRO A 1 93 ? 12.306 8.378 10.711 1.00 54.69 93 PRO A C 1
ATOM 758 O O . PRO A 1 93 ? 13.081 7.459 10.441 1.00 54.69 93 PRO A O 1
ATOM 761 N N . TRP A 1 94 ? 11.941 9.300 9.815 1.00 52.88 94 TRP A N 1
ATOM 762 C CA . TRP A 1 94 ? 12.411 9.345 8.418 1.00 52.88 94 TRP A CA 1
ATOM 763 C C . TRP A 1 94 ? 13.936 9.169 8.278 1.00 52.88 94 TRP A C 1
ATOM 765 O O . TRP A 1 94 ? 14.419 8.490 7.376 1.00 52.88 94 TRP A O 1
ATOM 775 N N . GLY A 1 95 ? 14.712 9.722 9.217 1.00 48.59 95 GLY A N 1
ATOM 776 C CA . GLY A 1 95 ? 16.175 9.615 9.226 1.00 48.59 95 GLY A CA 1
ATOM 777 C C . GLY A 1 95 ? 16.739 8.248 9.639 1.00 48.59 95 GLY A C 1
ATOM 778 O O . GLY A 1 95 ? 17.925 8.011 9.443 1.00 48.59 95 GLY A O 1
ATOM 779 N N . SER A 1 96 ? 15.926 7.349 10.204 1.00 52.53 96 SER A N 1
ATOM 780 C CA . SER A 1 96 ? 16.372 6.000 10.595 1.00 52.53 96 SER A CA 1
ATOM 781 C C . SER A 1 96 ? 16.359 5.004 9.430 1.00 52.53 96 SER A C 1
ATOM 783 O O . SER A 1 96 ? 17.162 4.073 9.417 1.00 52.53 96 SER A O 1
ATOM 785 N N . LEU A 1 97 ? 15.501 5.233 8.428 1.00 51.53 97 LEU A N 1
ATOM 786 C CA . LEU A 1 97 ? 15.412 4.414 7.218 1.00 51.53 97 LEU A CA 1
ATOM 787 C C . LEU A 1 97 ? 16.171 5.017 6.029 1.00 51.53 97 LEU A C 1
ATOM 789 O O . LEU A 1 97 ? 16.625 4.256 5.180 1.00 51.53 97 LEU A O 1
ATOM 793 N N . SER A 1 98 ? 16.398 6.339 5.980 1.00 49.38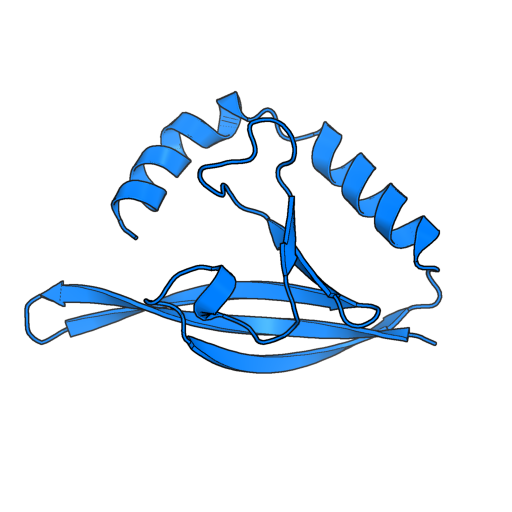 98 SER A N 1
ATOM 794 C CA . SER A 1 98 ? 16.975 7.001 4.795 1.00 49.38 98 SER A CA 1
ATOM 795 C C . SER A 1 98 ? 18.329 6.433 4.346 1.00 49.38 98 SER A C 1
ATOM 797 O O . SER A 1 98 ? 18.593 6.365 3.148 1.00 49.38 98 SER A O 1
ATOM 799 N N . SER A 1 99 ? 19.171 5.950 5.265 1.00 47.03 99 SER A N 1
ATOM 800 C CA . SER A 1 99 ? 20.467 5.350 4.911 1.00 47.03 99 SER A CA 1
ATOM 801 C C . SER A 1 99 ? 20.344 4.052 4.100 1.00 47.03 99 SER A C 1
ATOM 803 O O . SER A 1 99 ? 21.229 3.766 3.298 1.00 47.03 99 SER A O 1
ATOM 805 N N . TYR A 1 100 ? 19.288 3.261 4.308 1.00 45.47 100 TYR A N 1
ATOM 806 C CA . TYR A 1 100 ? 19.039 2.020 3.561 1.00 45.47 100 TYR A CA 1
ATOM 807 C C . TYR A 1 100 ? 18.069 2.252 2.396 1.00 45.47 100 TYR A C 1
ATOM 809 O O . TYR A 1 100 ? 18.216 1.656 1.331 1.00 45.47 100 TYR A O 1
ATOM 817 N N . ASP A 1 101 ? 17.121 3.172 2.572 1.00 47.84 101 ASP A N 1
ATOM 818 C CA . ASP A 1 101 ? 16.058 3.445 1.609 1.00 47.84 101 ASP A CA 1
ATOM 819 C C . ASP A 1 101 ? 16.569 4.233 0.394 1.00 47.84 101 ASP A C 1
ATOM 821 O O . ASP A 1 101 ? 16.145 3.974 -0.723 1.00 47.84 101 ASP A O 1
ATOM 825 N N . THR A 1 102 ? 17.575 5.107 0.554 1.00 46.28 102 THR A N 1
ATOM 826 C CA . THR A 1 102 ? 18.187 5.800 -0.601 1.00 46.28 102 THR A CA 1
ATOM 827 C C . THR A 1 102 ? 18.897 4.814 -1.540 1.00 46.28 102 THR A C 1
ATOM 829 O O . THR A 1 102 ? 18.899 5.008 -2.754 1.00 46.28 102 THR A O 1
ATOM 832 N N . GLN A 1 103 ? 19.470 3.725 -1.006 1.00 41.56 103 GLN A N 1
ATOM 833 C CA . GLN A 1 103 ? 20.065 2.671 -1.836 1.00 41.56 103 GLN A CA 1
ATOM 834 C C . GLN A 1 103 ? 18.995 1.838 -2.549 1.00 41.56 103 GLN A C 1
ATOM 836 O O . GLN A 1 103 ? 19.172 1.520 -3.722 1.00 41.56 103 GLN A O 1
ATOM 841 N N . LEU A 1 104 ? 17.875 1.530 -1.889 1.00 45.31 104 LEU A N 1
ATOM 842 C CA . LEU A 1 104 ? 16.772 0.781 -2.498 1.00 45.31 104 LEU A CA 1
ATOM 843 C C . LEU A 1 104 ? 15.977 1.618 -3.507 1.00 45.31 104 LEU A C 1
ATOM 845 O O . LEU A 1 104 ? 15.698 1.125 -4.589 1.00 45.31 104 LEU A O 1
ATOM 849 N N . GLN A 1 105 ? 15.693 2.892 -3.234 1.00 45.16 105 GLN A N 1
ATOM 850 C CA . GLN A 1 105 ? 15.060 3.801 -4.196 1.00 45.16 105 GLN A CA 1
ATOM 851 C C . GLN A 1 105 ? 15.937 4.063 -5.424 1.00 45.16 105 GLN A C 1
ATOM 853 O O . GLN A 1 105 ? 15.402 4.258 -6.501 1.00 45.16 105 GLN A O 1
ATOM 858 N N . SER A 1 106 ? 17.271 4.022 -5.299 1.00 37.34 106 SER A N 1
ATOM 859 C CA . SER A 1 106 ? 18.179 4.090 -6.459 1.00 37.34 106 SER A CA 1
ATOM 860 C C . SER A 1 106 ? 18.219 2.809 -7.309 1.00 37.34 106 SER A C 1
ATOM 862 O O . SER A 1 106 ? 18.837 2.795 -8.373 1.00 37.34 106 SER A O 1
ATOM 864 N N . LEU A 1 107 ? 17.590 1.731 -6.827 1.00 41.34 107 LEU A N 1
ATOM 865 C CA . LEU A 1 107 ? 17.448 0.447 -7.518 1.00 41.34 107 LEU A CA 1
ATOM 866 C C . LEU A 1 107 ? 16.077 0.290 -8.213 1.00 41.34 107 LEU A C 1
ATOM 868 O O . LEU A 1 107 ? 15.876 -0.721 -8.890 1.00 41.34 107 LEU A O 1
ATOM 872 N N . PHE A 1 108 ? 15.165 1.263 -8.073 1.00 43.03 108 PHE A N 1
ATOM 873 C CA . PHE A 1 108 ? 13.844 1.330 -8.721 1.00 43.03 108 PHE A CA 1
ATOM 874 C C . PHE A 1 108 ? 13.683 2.611 -9.540 1.00 43.03 108 PHE A C 1
ATOM 876 O O . PHE A 1 108 ? 12.770 2.615 -10.397 1.00 43.03 108 PHE A O 1
#

Organism: Lepeophtheirus salmonis (NCBI:txid72036)

Secondary structure (DSSP, 8-state):
-EEEEEEEEEEEEEEETTEEEEEEEEEEEETTEEEEES--TT-SS-SEEEE-TT-GGGG-TTEEEEEEEEEEEE---HHHHHHHHHHHHTT--HHHHHHHHHHHHTT-

pLDDT: mean 75.81, std 17.53, range [37.34, 95.25]

Foldseek 3Di:
DWWKKKWWKWFWQPPDPPDTDIDIFIFIDTPQWTKGADDDPPDPQARIDIDGGQPQCVVPPRIHTDDIGTPGDDPDDPVNVVVVSVVVRVPDDPVVCCVVRVVVVVSD

InterPro domains:
  IPR008580 PPPDE peptidase domain [PF05903] (21-90)
  IPR008580 PPPDE peptidase domain [PS51858] (1-108)
  IPR008580 PPPDE peptidase domain [PTHR12378] (21-90)
  IPR042266 PPPDE peptidase domain superfamily [G3DSA:3.90.1720.30] (6-102)

Radius of gyration: 15.25 Å; chains: 1; bounding box: 39×27×37 Å

Sequence (108 aa):
MNAFYIILSLSCIYLSFSHCLGVYHSGLEIYGREYAYGGHTFSLFWNFFDIQPREARELGEQFKFKESLHLGVTDFRSSDISKILEEMGKGIPWGSLSSYDTQLQSLF